Protein AF-A0A950VDK6-F1 (afdb_monomer_lite)

Radius of gyration: 16.92 Å; chains: 1; bounding box: 35×42×47 Å

Sequence (180 aa):
MLTSFASPDRQAPYRAAVVIPTVLRPSLLRAVRSVYRQRLDGRVQLLIGVDRPLGSRELLRAIAEERPDFVDVDVLDPGYSTARANGGLYSCAFGGSLRSALTLLANARHVAYLDDDNWIGPDHLAGCWRPSRAPRGRGAGAGWSIRAPSGRSVSTSGSRSAPTRACSTCASVASSTPTA

Foldseek 3Di:
DKDKLADPPPLPFFAEEEEEEDLPDPLLLVALVLVQLADDPAAYEYEYENQHNPDDPVVVVVSSVPHDHRYMYMYHYPVHFCDVVRVHDAPDPRRGCRRVVSVVVHSYQKYFYDYSNAHDHRHRSVVQPPPDPDPPDDDDDDWDWGQDPPRDTDTDDDDDDDDPDDRDDMDGHDDDDPDD

Secondary structure (DSSP, 8-state):
-EEEE--S--SSPBSEEEEEEE---TTHHHHHHHHHT---SS-EEEEEEESS--S-THHHHHHHHT--TTEEEEEE--SS--BGGGT-SB--TTTTTHHHHHHHH--BSEEEE--TT----TTHHHHHTS--SS---S--------B-TTS-B----S-----------EEE---PPPP-

pLDDT: mean 76.48, std 27.29, range [23.14, 98.38]

Structure (mmCIF, N/CA/C/O backbone):
data_AF-A0A950VDK6-F1
#
_entry.id   AF-A0A950VDK6-F1
#
loop_
_atom_site.group_PDB
_atom_site.id
_atom_site.type_symbol
_atom_site.label_atom_id
_atom_site.label_alt_id
_atom_site.label_comp_id
_atom_site.label_asym_id
_atom_site.label_entity_id
_atom_site.label_seq_id
_atom_site.pdbx_PDB_ins_code
_atom_site.Cartn_x
_atom_site.Cartn_y
_atom_site.Cartn_z
_atom_site.occupancy
_atom_site.B_iso_or_equiv
_atom_site.auth_seq_id
_atom_site.auth_comp_id
_atom_site.auth_asym_id
_atom_site.auth_atom_id
_atom_site.pdbx_PDB_model_num
ATOM 1 N N . MET A 1 1 ? 5.433 11.403 -4.078 1.00 84.69 1 MET A N 1
ATOM 2 C CA . MET A 1 1 ? 4.101 11.939 -3.747 1.00 84.69 1 MET A CA 1
ATOM 3 C C . MET A 1 1 ? 3.377 10.957 -2.836 1.00 84.69 1 MET A C 1
ATOM 5 O O . MET A 1 1 ? 3.386 9.766 -3.121 1.00 84.69 1 MET A O 1
ATOM 9 N N . LEU A 1 2 ? 2.801 11.446 -1.736 1.00 89.94 2 LEU A N 1
ATOM 10 C CA . LEU A 1 2 ? 1.924 10.672 -0.853 1.00 89.94 2 LEU A CA 1
ATOM 11 C C . LEU A 1 2 ? 0.476 11.077 -1.149 1.00 89.94 2 LEU A C 1
ATOM 13 O O . LEU A 1 2 ? 0.182 12.269 -1.188 1.00 89.94 2 LEU A O 1
ATOM 17 N N . THR A 1 3 ? -0.399 10.102 -1.376 1.00 93.12 3 THR A N 1
ATOM 18 C CA . THR A 1 3 ? -1.840 10.310 -1.585 1.00 93.12 3 THR A CA 1
ATOM 19 C C . THR A 1 3 ? -2.606 9.498 -0.552 1.00 93.12 3 THR A C 1
ATOM 21 O O . THR A 1 3 ? -2.323 8.315 -0.392 1.00 93.12 3 THR A O 1
ATOM 24 N N . SER A 1 4 ? -3.566 10.113 0.136 1.00 92.50 4 SER A N 1
ATOM 25 C CA . SER A 1 4 ? -4.324 9.467 1.211 1.00 92.50 4 SER A CA 1
ATOM 26 C C . SER A 1 4 ? -5.816 9.433 0.895 1.00 92.50 4 SER A C 1
ATOM 28 O O . SER A 1 4 ? -6.400 10.454 0.543 1.00 92.50 4 SER A O 1
ATOM 30 N N . PHE A 1 5 ? -6.432 8.274 1.103 1.00 90.94 5 PHE A N 1
ATOM 31 C CA . PHE A 1 5 ? -7.874 8.042 1.084 1.00 90.94 5 PHE A CA 1
ATOM 32 C C . PHE A 1 5 ? -8.266 7.560 2.477 1.00 90.94 5 PHE A C 1
ATOM 34 O O . PHE A 1 5 ? -8.164 6.372 2.788 1.00 90.94 5 PHE A O 1
ATOM 41 N N . ALA A 1 6 ? -8.603 8.504 3.350 1.00 86.31 6 ALA A N 1
ATOM 42 C CA . ALA A 1 6 ? -8.664 8.245 4.778 1.00 86.31 6 ALA A CA 1
ATOM 43 C C . ALA A 1 6 ? -9.825 8.967 5.460 1.00 86.31 6 ALA A C 1
ATOM 45 O O . ALA A 1 6 ? -10.346 9.968 4.965 1.00 86.31 6 ALA A O 1
ATOM 46 N N . SER A 1 7 ? -10.184 8.446 6.624 1.00 82.62 7 SER A N 1
ATOM 47 C CA . SER A 1 7 ? -11.165 9.016 7.538 1.00 82.62 7 SER A CA 1
ATOM 48 C C . SER A 1 7 ? -10.614 10.276 8.237 1.00 82.62 7 SER A C 1
ATOM 50 O O . SER A 1 7 ? -9.399 10.484 8.252 1.00 82.62 7 SER A O 1
ATOM 52 N N . PRO A 1 8 ? -11.464 11.133 8.842 1.00 82.06 8 PRO A N 1
ATOM 53 C CA . PRO A 1 8 ? -11.028 12.417 9.412 1.00 82.06 8 PRO A CA 1
ATOM 54 C C . PRO A 1 8 ? -10.034 12.296 10.578 1.00 82.06 8 PRO A C 1
ATOM 56 O O . PRO A 1 8 ? -9.113 13.101 10.698 1.00 82.06 8 PRO A O 1
ATOM 59 N N . ASP A 1 9 ? -10.196 11.287 11.436 1.00 84.81 9 ASP A N 1
ATOM 60 C CA . ASP A 1 9 ? -9.334 11.077 12.603 1.00 84.81 9 ASP A CA 1
ATOM 61 C C . ASP A 1 9 ? -8.207 10.081 12.304 1.00 84.81 9 ASP A C 1
ATOM 63 O O . ASP A 1 9 ? -8.316 8.883 12.573 1.00 84.81 9 ASP A O 1
ATOM 67 N N . ARG A 1 10 ? -7.105 10.596 11.754 1.00 85.12 10 ARG A N 1
ATOM 68 C CA . ARG A 1 10 ? -5.917 9.806 11.382 1.00 85.12 10 ARG A CA 1
ATOM 69 C C . ARG A 1 10 ? -4.855 9.715 12.479 1.00 85.12 10 ARG A C 1
ATOM 71 O O . ARG A 1 10 ? -3.919 8.925 12.347 1.00 85.12 10 ARG A O 1
ATOM 78 N N . GLN A 1 11 ? -4.979 10.533 13.526 1.00 89.56 11 GLN A N 1
ATOM 79 C CA . GLN A 1 11 ? -4.002 10.576 14.615 1.00 89.56 11 GLN A CA 1
ATOM 80 C C . GLN A 1 11 ? -4.206 9.429 15.599 1.00 89.56 11 GLN A C 1
ATOM 82 O O . GLN A 1 11 ? -3.228 8.905 16.136 1.00 89.56 11 GLN A O 1
ATOM 87 N N . ALA A 1 12 ? -5.452 8.986 15.792 1.00 90.19 12 ALA A N 1
ATOM 88 C CA . ALA A 1 12 ? -5.718 7.798 16.585 1.00 90.19 12 ALA A CA 1
ATOM 89 C C . ALA A 1 12 ? -5.062 6.547 15.950 1.00 90.19 12 ALA A C 1
ATOM 91 O O . ALA A 1 12 ? -5.294 6.267 14.766 1.00 90.19 12 ALA A O 1
ATOM 92 N N . PRO A 1 13 ? -4.268 5.774 16.722 1.00 92.75 13 PRO A N 1
ATOM 93 C CA . PRO A 1 13 ? -3.576 4.594 16.216 1.00 92.75 13 PRO A CA 1
ATOM 94 C C . PRO A 1 13 ? -4.517 3.552 15.607 1.00 92.75 13 PRO A C 1
ATOM 96 O O . PRO A 1 13 ? -5.605 3.284 16.123 1.00 92.75 13 PRO A O 1
ATOM 99 N N . TYR A 1 14 ? -4.063 2.902 14.540 1.00 94.94 14 TYR A N 1
ATOM 100 C CA . TYR A 1 14 ? -4.777 1.792 13.917 1.00 94.94 14 TYR A CA 1
ATOM 101 C C . TYR A 1 14 ? -4.547 0.495 14.691 1.00 94.94 14 TYR A C 1
ATOM 103 O O . TYR A 1 14 ? -3.522 0.293 15.352 1.00 94.94 14 TYR A O 1
ATOM 111 N N . ARG A 1 15 ? -5.495 -0.438 14.563 1.00 93.19 15 ARG A N 1
ATOM 112 C CA . ARG A 1 15 ? -5.370 -1.772 15.156 1.00 93.19 15 ARG A CA 1
ATOM 113 C C . ARG A 1 15 ? -4.244 -2.566 14.496 1.00 93.19 15 ARG A C 1
ATOM 115 O O . ARG A 1 15 ? -3.528 -3.296 15.179 1.00 93.19 15 ARG A O 1
ATOM 122 N N . ALA A 1 16 ? -4.103 -2.423 13.182 1.00 95.06 16 ALA A N 1
ATOM 123 C CA . ALA A 1 16 ? -3.043 -3.024 12.388 1.00 95.06 16 ALA A CA 1
ATOM 124 C C . ALA A 1 16 ? -2.741 -2.160 11.159 1.00 95.06 16 ALA A C 1
ATOM 126 O O . ALA A 1 16 ? -3.610 -1.435 10.673 1.00 95.06 16 ALA A O 1
ATOM 127 N N . ALA A 1 17 ? -1.528 -2.290 10.634 1.00 97.06 17 ALA A N 1
ATOM 128 C CA . ALA A 1 17 ? -1.150 -1.773 9.331 1.00 97.06 17 ALA A CA 1
ATOM 129 C C . ALA A 1 17 ? -0.787 -2.921 8.383 1.00 97.06 17 ALA A C 1
ATOM 131 O O . ALA A 1 17 ? -0.233 -3.941 8.801 1.00 97.06 17 ALA A O 1
ATOM 132 N N . VAL A 1 18 ? -1.084 -2.750 7.099 1.00 97.94 18 VAL A N 1
ATOM 133 C CA . VAL A 1 18 ? -0.704 -3.669 6.025 1.00 97.94 18 VAL A CA 1
ATOM 134 C C . VAL A 1 18 ? 0.128 -2.904 5.010 1.00 97.94 18 VAL A C 1
ATOM 136 O O . VAL A 1 18 ? -0.311 -1.878 4.505 1.00 97.94 18 VAL A O 1
ATOM 139 N N . VAL A 1 19 ? 1.317 -3.409 4.701 1.00 98.00 19 VAL A N 1
ATOM 140 C CA . VAL A 1 19 ? 2.257 -2.799 3.758 1.00 98.00 19 VAL A CA 1
ATOM 141 C C . VAL A 1 19 ? 2.315 -3.635 2.481 1.00 98.00 19 VAL A C 1
ATOM 143 O O . VAL A 1 19 ? 2.661 -4.817 2.542 1.00 98.00 19 VAL A O 1
ATOM 146 N N . ILE A 1 20 ? 2.021 -3.007 1.338 1.00 97.56 20 ILE A N 1
ATOM 147 C CA . ILE A 1 20 ? 2.038 -3.616 0.001 1.00 97.56 20 ILE A CA 1
ATOM 148 C C . ILE A 1 20 ? 2.952 -2.820 -0.939 1.00 97.56 20 ILE A C 1
ATOM 150 O O . ILE A 1 20 ? 2.521 -1.839 -1.550 1.00 97.56 20 ILE A O 1
ATOM 154 N N . PRO A 1 21 ? 4.222 -3.224 -1.106 1.00 95.81 21 PRO A N 1
ATOM 155 C CA . PRO A 1 21 ? 5.027 -2.786 -2.237 1.00 95.81 21 PRO A CA 1
ATOM 156 C C . PRO A 1 21 ? 4.451 -3.383 -3.526 1.00 95.81 21 PRO A C 1
ATOM 158 O O . PRO A 1 21 ? 4.116 -4.567 -3.573 1.00 95.81 21 PRO A O 1
ATOM 161 N N . THR A 1 22 ? 4.337 -2.582 -4.578 1.00 95.81 22 THR A N 1
ATOM 162 C CA . THR A 1 22 ? 3.712 -3.003 -5.831 1.00 95.81 22 THR A CA 1
ATOM 163 C C . THR A 1 22 ? 4.418 -2.419 -7.044 1.00 95.81 22 THR A C 1
ATOM 165 O O . THR A 1 22 ? 5.003 -1.333 -7.007 1.00 95.81 22 THR A O 1
ATOM 168 N N . VAL A 1 23 ? 4.304 -3.150 -8.151 1.00 94.81 23 VAL A N 1
ATOM 169 C CA . VAL A 1 23 ? 4.608 -2.651 -9.498 1.00 94.81 23 VAL A CA 1
ATOM 170 C C . VAL A 1 23 ? 3.333 -2.358 -10.304 1.00 94.81 23 VAL A C 1
ATOM 172 O O . VAL A 1 23 ? 3.365 -2.256 -11.528 1.00 94.81 23 VAL A O 1
ATOM 175 N N . LEU A 1 24 ? 2.198 -2.219 -9.608 1.00 96.00 24 LEU A N 1
ATOM 176 C CA . LEU A 1 24 ? 0.843 -2.026 -10.134 1.00 96.00 24 LEU A CA 1
ATOM 177 C C . LEU A 1 24 ? 0.337 -3.199 -10.984 1.00 96.00 24 LEU A C 1
ATOM 179 O O . LEU A 1 24 ? -0.341 -3.005 -11.992 1.00 96.00 24 LEU A O 1
ATOM 183 N N . ARG A 1 25 ? 0.646 -4.439 -10.587 1.00 94.88 25 ARG A N 1
ATOM 184 C CA . ARG A 1 25 ? 0.072 -5.623 -11.247 1.00 94.88 25 ARG A CA 1
ATOM 185 C C . ARG A 1 25 ? -1.444 -5.675 -11.022 1.00 94.88 25 ARG A C 1
ATOM 187 O O . ARG A 1 25 ? -1.890 -5.353 -9.924 1.00 94.88 25 ARG A O 1
ATOM 194 N N . PRO A 1 26 ? -2.248 -6.176 -11.981 1.00 96.12 26 PRO A N 1
ATOM 195 C CA . PRO A 1 26 ? -3.696 -6.332 -11.787 1.00 96.12 26 PRO A CA 1
ATOM 196 C C . PRO A 1 26 ? -4.081 -7.174 -10.559 1.00 96.12 26 PRO A C 1
ATOM 198 O O . PRO A 1 26 ? -5.141 -6.973 -9.967 1.00 96.12 26 PRO A O 1
ATOM 201 N N . SER A 1 27 ? -3.205 -8.093 -10.135 1.00 95.88 27 SER A N 1
ATOM 202 C CA . SER A 1 27 ? -3.375 -8.885 -8.913 1.00 95.88 27 SER A CA 1
ATOM 203 C C . SER A 1 27 ? -3.477 -8.040 -7.637 1.00 95.88 27 SER A C 1
ATOM 205 O O . SER A 1 27 ? -4.075 -8.508 -6.665 1.00 95.88 27 SER A O 1
ATOM 207 N N . LEU A 1 28 ? -2.994 -6.789 -7.659 1.00 97.38 28 LEU A N 1
ATOM 208 C CA . LEU A 1 28 ? -3.061 -5.849 -6.541 1.00 97.38 28 LEU A CA 1
ATOM 209 C C . LEU A 1 28 ? -4.496 -5.685 -6.033 1.00 97.38 28 LEU A C 1
ATOM 211 O O . LEU A 1 28 ? -4.718 -5.704 -4.826 1.00 97.38 28 LEU A O 1
ATOM 215 N N . LEU A 1 29 ? -5.487 -5.612 -6.930 1.00 97.69 29 LEU A N 1
ATOM 216 C CA . LEU A 1 29 ? -6.894 -5.491 -6.529 1.00 97.69 29 LEU A CA 1
ATOM 217 C C . LEU A 1 29 ? -7.339 -6.673 -5.666 1.00 97.69 29 LEU A C 1
ATOM 219 O O . LEU A 1 29 ? -8.040 -6.502 -4.673 1.00 97.69 29 LEU A O 1
ATOM 223 N N . ARG A 1 30 ? -6.906 -7.893 -6.002 1.00 97.44 30 ARG A N 1
ATOM 224 C CA . ARG A 1 30 ? -7.231 -9.085 -5.210 1.00 97.44 30 ARG A CA 1
ATOM 225 C C . ARG A 1 30 ? -6.543 -9.056 -3.845 1.00 97.44 30 ARG A C 1
ATOM 227 O O . ARG A 1 30 ? -7.181 -9.435 -2.859 1.00 97.44 30 ARG A O 1
ATOM 234 N N . ALA A 1 31 ? -5.287 -8.614 -3.789 1.00 97.88 31 ALA A N 1
ATOM 235 C CA . ALA A 1 31 ? -4.542 -8.453 -2.544 1.00 97.88 31 ALA A CA 1
ATOM 236 C C . ALA A 1 31 ? -5.243 -7.447 -1.619 1.00 97.88 31 ALA A C 1
ATOM 238 O O . ALA A 1 31 ? -5.596 -7.781 -0.486 1.00 97.88 31 ALA A O 1
ATOM 239 N N . VAL A 1 32 ? -5.570 -6.264 -2.138 1.00 98.25 32 VAL A N 1
ATOM 240 C CA . VAL A 1 32 ? -6.264 -5.194 -1.410 1.00 98.25 32 VAL A CA 1
ATOM 241 C C . VAL A 1 32 ? -7.654 -5.627 -0.944 1.00 98.25 32 VAL A C 1
ATOM 243 O O . VAL A 1 32 ? -7.963 -5.530 0.241 1.00 98.25 32 VAL A O 1
ATOM 246 N N . ARG A 1 33 ? -8.467 -6.229 -1.819 1.00 98.19 33 ARG A N 1
ATOM 247 C CA . ARG A 1 33 ? -9.786 -6.768 -1.439 1.00 98.19 33 ARG A CA 1
ATOM 248 C C . ARG A 1 33 ? -9.695 -7.845 -0.355 1.00 98.19 33 ARG A C 1
ATOM 250 O O . ARG A 1 33 ? -10.655 -8.079 0.373 1.00 98.19 33 ARG A O 1
ATOM 257 N N . SER A 1 34 ? -8.565 -8.543 -0.227 1.00 97.62 34 SER A N 1
ATOM 258 C CA . SER A 1 34 ? -8.352 -9.477 0.886 1.00 97.62 34 SER A CA 1
ATOM 259 C C . SER A 1 34 ? -8.145 -8.767 2.231 1.00 97.62 34 SER A C 1
ATOM 261 O O . SER A 1 34 ? -8.587 -9.287 3.255 1.00 97.62 34 SER A O 1
ATOM 263 N N . VAL A 1 35 ? -7.581 -7.553 2.219 1.00 97.69 35 VAL A N 1
ATOM 264 C CA . VAL A 1 35 ? -7.487 -6.657 3.384 1.00 97.69 35 VAL A CA 1
ATOM 265 C C . VAL A 1 35 ? -8.856 -6.059 3.723 1.00 97.69 35 VAL A C 1
ATOM 267 O O . VAL A 1 35 ? -9.251 -6.053 4.883 1.00 97.69 35 VAL A O 1
ATOM 270 N N . TYR A 1 36 ? -9.640 -5.656 2.721 1.00 97.81 36 TYR A N 1
ATOM 271 C CA . TYR A 1 36 ? -10.994 -5.106 2.924 1.00 97.81 36 TYR A CA 1
ATOM 272 C C . TYR A 1 36 ? -11.992 -6.103 3.518 1.00 97.81 36 TYR A C 1
ATOM 274 O O . TYR A 1 36 ? -13.039 -5.712 4.017 1.00 97.81 36 TYR A O 1
ATOM 282 N N . ARG A 1 37 ? -11.676 -7.400 3.485 1.00 97.12 37 ARG A N 1
ATOM 283 C CA . ARG A 1 37 ? -12.499 -8.466 4.077 1.00 97.12 37 ARG A CA 1
ATOM 284 C C . ARG A 1 37 ? -12.013 -8.914 5.455 1.00 97.12 37 ARG A C 1
ATOM 286 O O . ARG A 1 37 ? -12.497 -9.930 5.954 1.00 97.12 37 ARG A O 1
ATOM 293 N N . GLN A 1 38 ? -11.034 -8.224 6.045 1.00 95.25 38 GLN A N 1
ATOM 294 C CA . GLN A 1 38 ? -10.539 -8.580 7.371 1.00 95.25 38 GLN A CA 1
ATOM 295 C C . GLN A 1 38 ? -11.608 -8.314 8.429 1.00 95.25 38 GLN A C 1
ATOM 297 O O . GLN A 1 38 ? -12.160 -7.222 8.516 1.00 95.25 38 GLN A O 1
ATOM 302 N N . ARG A 1 39 ? -11.875 -9.327 9.247 1.00 93.62 39 ARG A N 1
ATOM 303 C CA . ARG A 1 39 ? -12.734 -9.255 10.424 1.00 93.62 39 ARG A CA 1
ATOM 304 C C . ARG A 1 39 ? -11.841 -8.960 11.622 1.00 93.62 39 ARG A C 1
ATOM 306 O O . ARG A 1 39 ? -11.153 -9.842 12.133 1.00 93.62 39 ARG A O 1
ATOM 313 N N . LEU A 1 40 ? -11.788 -7.690 12.004 1.00 88.62 40 LEU A N 1
ATOM 314 C CA . LEU A 1 40 ? -10.923 -7.172 13.056 1.00 88.62 40 LEU A CA 1
ATOM 315 C C . LEU A 1 40 ? -11.650 -6.052 13.800 1.00 88.62 40 LEU A C 1
ATOM 317 O O . LEU A 1 40 ? -12.227 -5.174 13.168 1.00 88.62 40 LEU A O 1
ATOM 321 N N . ASP A 1 41 ? -11.566 -6.054 15.128 1.00 90.12 41 ASP A N 1
ATOM 322 C CA . ASP A 1 41 ? -12.081 -4.947 15.930 1.00 90.12 41 ASP A CA 1
ATOM 323 C C . ASP A 1 41 ? -11.135 -3.743 15.820 1.00 90.12 41 ASP A C 1
ATOM 325 O O . ASP A 1 41 ? -10.010 -3.762 16.336 1.00 90.12 41 ASP A O 1
ATOM 329 N N . GLY A 1 42 ? -11.588 -2.699 15.127 1.00 91.44 42 GLY A N 1
ATOM 330 C CA . GLY A 1 42 ? -10.861 -1.447 14.923 1.00 91.44 42 GLY A CA 1
ATOM 331 C C . GLY A 1 42 ? -10.492 -1.183 13.463 1.00 91.44 42 GLY A C 1
ATOM 332 O O . GLY A 1 42 ? -10.928 -1.877 12.549 1.00 91.44 42 GLY A O 1
ATOM 333 N N . ARG A 1 43 ? -9.685 -0.139 13.247 1.00 94.50 43 ARG A N 1
ATOM 334 C CA . ARG A 1 43 ? -9.311 0.326 11.905 1.00 94.50 43 ARG A CA 1
ATOM 335 C C . ARG A 1 43 ? -8.015 -0.307 11.411 1.00 94.50 43 ARG A C 1
ATOM 337 O O . ARG A 1 43 ? -7.127 -0.617 12.210 1.00 94.50 43 ARG A O 1
ATOM 344 N N . VAL A 1 44 ? -7.882 -0.426 10.095 1.00 95.81 44 VAL A N 1
ATOM 345 C CA . VAL A 1 44 ? -6.668 -0.885 9.413 1.00 95.81 44 VAL A CA 1
ATOM 346 C C . VAL A 1 44 ? -6.084 0.250 8.583 1.00 95.81 44 VAL A C 1
ATOM 348 O O . VAL A 1 44 ? -6.804 0.911 7.841 1.00 95.81 44 VAL A O 1
ATOM 351 N N . GLN A 1 45 ? -4.771 0.440 8.670 1.00 97.12 45 GLN A N 1
ATOM 352 C CA . GLN A 1 45 ? -4.044 1.297 7.738 1.00 97.12 45 GLN A CA 1
ATOM 353 C C . GLN A 1 45 ? -3.465 0.445 6.610 1.00 97.12 45 GLN A C 1
ATOM 355 O O . GLN A 1 45 ? -2.669 -0.460 6.856 1.00 97.12 45 GLN A O 1
ATOM 360 N N . LEU A 1 46 ? -3.836 0.721 5.368 1.00 98.25 46 LEU A N 1
ATOM 361 C CA . LEU A 1 46 ? -3.279 0.075 4.188 1.00 98.25 46 LEU A CA 1
ATOM 362 C C . LEU A 1 46 ? -2.280 1.014 3.508 1.00 98.25 46 LEU A C 1
ATOM 364 O O . LEU A 1 46 ? -2.650 2.052 2.978 1.00 98.25 46 LEU A O 1
ATOM 368 N N . LEU A 1 47 ? -1.013 0.623 3.496 1.00 98.38 47 LEU A N 1
ATOM 369 C CA . LEU A 1 47 ? 0.112 1.387 2.968 1.00 98.38 47 LEU A CA 1
ATOM 370 C C . LEU A 1 47 ? 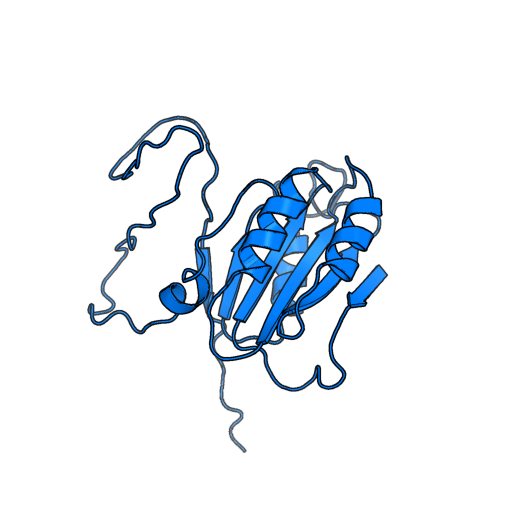0.609 0.740 1.674 1.00 98.38 47 LEU A C 1
ATOM 372 O O . LEU A 1 47 ? 1.207 -0.336 1.699 1.00 98.38 47 LEU A O 1
ATOM 376 N N . ILE A 1 48 ? 0.374 1.391 0.539 1.00 98.19 48 ILE A N 1
ATOM 377 C CA . ILE A 1 48 ? 0.766 0.912 -0.789 1.00 98.19 48 ILE A CA 1
ATOM 378 C C . ILE A 1 48 ? 1.974 1.713 -1.266 1.00 98.19 48 ILE A C 1
ATOM 380 O O . ILE A 1 48 ? 1.922 2.936 -1.352 1.00 98.19 48 ILE A O 1
ATOM 384 N N . GLY A 1 49 ? 3.062 1.029 -1.607 1.00 97.44 49 GLY A N 1
ATOM 385 C CA . GLY A 1 49 ? 4.241 1.658 -2.197 1.00 97.44 49 GLY A CA 1
ATOM 386 C C . GLY A 1 49 ? 4.370 1.326 -3.668 1.00 97.44 49 GLY A C 1
ATOM 387 O O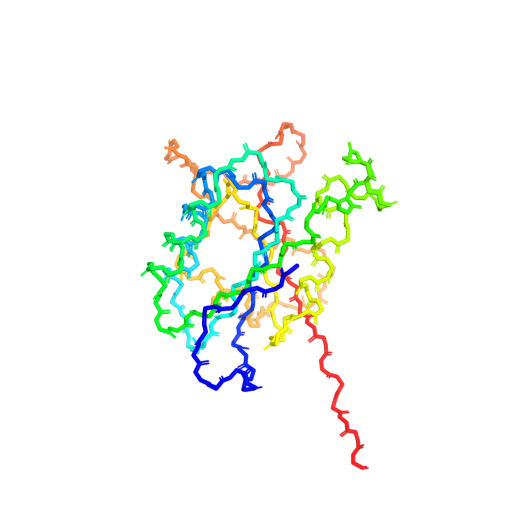 . GLY A 1 49 ? 4.504 0.152 -4.005 1.00 97.44 49 GLY A O 1
ATOM 388 N N . VAL A 1 50 ? 4.408 2.332 -4.533 1.00 96.81 50 VAL A N 1
ATOM 389 C CA . VAL A 1 50 ? 4.693 2.137 -5.958 1.00 96.81 50 VAL A CA 1
ATOM 390 C C . VAL A 1 50 ? 6.208 2.132 -6.150 1.00 96.81 50 VAL A C 1
ATOM 392 O O . VAL A 1 50 ? 6.843 3.176 -6.062 1.00 96.81 50 VAL A O 1
ATOM 395 N N . ASP A 1 51 ? 6.798 0.956 -6.380 1.00 94.38 51 ASP A N 1
ATOM 396 C CA . ASP A 1 51 ? 8.243 0.837 -6.629 1.00 94.38 51 ASP A CA 1
ATOM 397 C C . ASP A 1 51 ? 8.573 1.206 -8.078 1.00 94.38 51 ASP A C 1
ATOM 399 O O . ASP A 1 51 ? 9.320 2.137 -8.366 1.00 94.38 51 ASP A O 1
ATOM 403 N N . ARG A 1 52 ? 7.955 0.489 -9.018 1.00 91.44 52 ARG A N 1
ATOM 404 C CA . ARG A 1 52 ? 8.061 0.747 -10.453 1.00 91.44 52 ARG A CA 1
ATOM 405 C C . ARG A 1 52 ? 6.703 0.492 -11.095 1.00 91.44 52 ARG A C 1
ATOM 407 O O . ARG A 1 52 ? 6.266 -0.652 -11.085 1.00 91.44 52 ARG A O 1
ATOM 414 N N . PRO A 1 53 ? 6.032 1.493 -11.676 1.00 90.19 53 PRO A N 1
ATOM 415 C CA . PRO A 1 53 ? 4.717 1.289 -12.273 1.00 90.19 53 PRO A CA 1
ATOM 416 C C . PRO A 1 53 ? 4.852 0.528 -13.602 1.00 90.19 53 PRO A C 1
ATOM 418 O O . PRO A 1 53 ? 5.099 1.128 -14.643 1.00 90.19 53 PRO A O 1
ATOM 421 N N . LEU A 1 54 ? 4.741 -0.802 -13.565 1.00 91.69 54 LEU A N 1
ATOM 422 C CA . LEU A 1 54 ? 4.680 -1.653 -14.761 1.00 91.69 54 LEU A CA 1
ATOM 423 C C . LEU A 1 54 ? 3.246 -1.815 -15.273 1.00 91.69 54 LEU A C 1
ATOM 425 O O . LEU A 1 54 ? 3.047 -2.067 -16.458 1.00 91.69 54 LEU A O 1
ATOM 429 N N . GLY A 1 55 ? 2.260 -1.694 -14.384 1.00 91.81 55 GLY A N 1
ATOM 430 C CA . GLY A 1 55 ? 0.849 -1.653 -14.746 1.00 91.81 55 GLY A CA 1
ATOM 431 C C . GLY A 1 55 ? 0.226 -0.263 -14.627 1.00 91.81 55 GLY A C 1
ATOM 432 O O . GLY A 1 55 ? 0.904 0.760 -14.538 1.00 91.81 55 GLY A O 1
ATOM 433 N N . SER A 1 56 ? -1.103 -0.248 -14.645 1.00 91.81 56 SER A N 1
ATOM 434 C CA . SER A 1 56 ? -1.923 0.956 -14.760 1.00 91.81 56 SER A CA 1
ATOM 435 C C . SER A 1 56 ? -2.172 1.624 -13.398 1.00 91.81 56 SER A C 1
ATOM 437 O O . SER A 1 56 ? -2.468 0.964 -12.399 1.00 91.81 56 SER A O 1
ATOM 439 N N . ARG A 1 57 ? -2.067 2.959 -13.354 1.00 90.88 57 ARG A N 1
ATOM 440 C CA . ARG A 1 57 ? -2.325 3.774 -12.148 1.00 90.88 57 ARG A CA 1
ATOM 441 C C . ARG A 1 57 ? -3.814 3.897 -11.837 1.00 90.88 57 ARG A C 1
ATOM 443 O O . ARG A 1 57 ? -4.176 4.199 -10.705 1.00 90.88 57 ARG A O 1
ATOM 450 N N . GLU A 1 58 ? -4.670 3.611 -12.811 1.00 92.50 58 GLU A N 1
ATOM 451 C CA . GLU A 1 58 ? -6.127 3.542 -12.680 1.00 92.50 58 GLU A CA 1
ATOM 452 C C . GLU A 1 58 ? -6.534 2.550 -11.579 1.00 92.50 58 GLU A C 1
ATOM 454 O O . GLU A 1 58 ? -7.534 2.771 -10.900 1.00 92.50 58 GLU A O 1
ATOM 459 N N . LEU A 1 59 ? -5.723 1.510 -11.331 1.00 94.19 59 LEU A N 1
ATOM 460 C CA . LEU A 1 59 ? -5.931 0.565 -10.231 1.00 94.19 59 LEU A CA 1
ATOM 461 C C . LEU A 1 59 ? -5.998 1.261 -8.864 1.00 94.19 59 LEU A C 1
ATOM 463 O O . LEU A 1 59 ? -6.756 0.831 -8.001 1.00 94.19 59 LEU A O 1
ATOM 467 N N . LEU A 1 60 ? -5.246 2.349 -8.665 1.00 94.88 60 LEU A N 1
ATOM 468 C CA . LEU A 1 60 ? -5.251 3.107 -7.411 1.00 94.88 60 LEU A CA 1
ATOM 469 C C . LEU A 1 60 ? -6.572 3.856 -7.196 1.00 94.88 60 LEU A C 1
ATOM 471 O O . LEU A 1 60 ? -6.999 4.003 -6.054 1.00 94.88 60 LEU A O 1
ATOM 475 N N . ARG A 1 61 ? -7.238 4.287 -8.278 1.00 93.50 61 ARG A N 1
ATOM 476 C CA . ARG A 1 61 ? -8.579 4.888 -8.200 1.00 93.50 61 ARG A CA 1
ATOM 477 C C . ARG A 1 61 ? -9.618 3.848 -7.792 1.00 93.50 61 ARG A C 1
ATOM 479 O O . ARG A 1 61 ? -10.340 4.079 -6.833 1.00 93.50 61 ARG A O 1
ATOM 486 N N . ALA A 1 62 ? -9.600 2.670 -8.418 1.00 95.06 62 ALA A N 1
ATOM 487 C CA . ALA A 1 62 ? -10.499 1.572 -8.049 1.00 95.06 62 ALA A CA 1
ATOM 488 C C . ALA A 1 62 ? -10.320 1.137 -6.580 1.00 95.06 62 ALA A C 1
ATOM 490 O O . ALA A 1 62 ? -11.290 0.880 -5.876 1.00 95.06 62 ALA A O 1
ATOM 491 N N . ILE A 1 63 ? -9.075 1.107 -6.092 1.00 96.81 63 ILE A N 1
ATOM 492 C CA . ILE A 1 63 ? -8.765 0.848 -4.678 1.00 96.81 63 ILE A CA 1
ATOM 493 C C . ILE A 1 63 ? -9.416 1.897 -3.770 1.00 96.81 63 ILE A C 1
ATOM 495 O O . ILE A 1 63 ? -10.032 1.542 -2.772 1.00 96.81 63 ILE A O 1
ATOM 499 N N . ALA A 1 64 ? -9.299 3.180 -4.111 1.00 94.88 64 ALA A N 1
ATOM 500 C CA . ALA A 1 64 ? -9.904 4.253 -3.328 1.00 94.88 64 ALA A CA 1
ATOM 501 C C . ALA A 1 64 ? -11.441 4.181 -3.311 1.00 94.88 64 ALA A C 1
ATOM 503 O O . ALA A 1 64 ? -12.045 4.417 -2.268 1.00 94.88 64 ALA A O 1
ATOM 504 N N . GLU A 1 65 ? -12.057 3.842 -4.445 1.00 95.00 65 GLU A N 1
ATOM 505 C CA . GLU A 1 65 ? -13.514 3.747 -4.614 1.00 95.00 65 GLU A CA 1
ATOM 506 C C . GLU A 1 65 ? -14.128 2.551 -3.869 1.00 95.00 65 GLU A C 1
ATOM 508 O O . GLU A 1 65 ? -15.209 2.668 -3.301 1.00 95.00 65 GLU A O 1
ATOM 513 N N . GLU A 1 66 ? -13.439 1.408 -3.825 1.00 96.25 66 GLU A N 1
ATOM 514 C CA . GLU A 1 66 ? -13.912 0.186 -3.149 1.00 96.25 66 GLU A CA 1
ATOM 515 C C . GLU A 1 66 ? -13.631 0.163 -1.637 1.00 96.25 66 GLU A C 1
ATOM 517 O O . GLU A 1 66 ? -13.920 -0.828 -0.956 1.00 96.25 66 GLU A O 1
ATOM 522 N N . ARG A 1 67 ? -13.012 1.221 -1.109 1.00 95.69 67 ARG A N 1
ATOM 523 C CA . ARG A 1 67 ? -12.509 1.282 0.261 1.00 95.69 67 ARG A CA 1
ATOM 524 C C . ARG A 1 67 ? -13.656 1.222 1.285 1.00 95.69 67 ARG A C 1
ATOM 526 O O . ARG A 1 67 ? -14.506 2.110 1.288 1.00 95.69 67 ARG A O 1
ATOM 533 N N . PRO A 1 68 ? -13.651 0.252 2.218 1.00 95.12 68 PRO A N 1
ATOM 534 C CA . PRO A 1 68 ? -14.581 0.254 3.342 1.00 95.12 68 PRO A CA 1
ATOM 535 C C . PRO A 1 68 ? -14.157 1.264 4.421 1.00 95.12 68 PRO A C 1
ATOM 537 O O . PRO A 1 68 ? -12.969 1.527 4.600 1.00 95.12 68 PRO A O 1
ATOM 540 N N . ASP A 1 69 ? -15.112 1.750 5.214 1.00 93.00 69 ASP A N 1
ATOM 541 C CA . ASP A 1 69 ? -14.890 2.824 6.202 1.00 93.00 69 ASP A CA 1
ATOM 542 C C . ASP A 1 69 ? -13.832 2.511 7.270 1.00 93.00 69 ASP A C 1
ATOM 544 O O . ASP A 1 69 ? -13.172 3.411 7.785 1.00 93.00 69 ASP A O 1
ATOM 548 N N . PHE A 1 70 ? -13.641 1.235 7.611 1.00 94.25 70 PHE A N 1
ATOM 549 C CA . PHE A 1 70 ? -12.668 0.819 8.625 1.00 94.25 70 PHE A CA 1
ATOM 550 C C . PHE A 1 70 ? -11.234 0.692 8.087 1.00 94.25 70 PHE A C 1
ATOM 552 O O . PHE A 1 70 ? -10.326 0.366 8.856 1.00 94.25 70 PHE A O 1
ATOM 559 N N . VAL A 1 71 ? -11.010 0.918 6.788 1.00 97.06 71 VAL A N 1
ATOM 560 C CA . VAL A 1 71 ? -9.686 0.854 6.163 1.00 97.06 71 VAL A CA 1
ATOM 561 C C . VAL A 1 71 ? -9.333 2.213 5.584 1.00 97.06 71 VAL A C 1
ATOM 563 O O . VAL A 1 71 ? -10.004 2.695 4.680 1.00 97.06 71 VAL A O 1
ATOM 566 N N . ASP A 1 72 ? -8.235 2.798 6.040 1.00 97.25 72 ASP A N 1
ATOM 567 C CA . ASP A 1 72 ? -7.657 3.985 5.410 1.00 97.25 72 ASP A CA 1
ATOM 568 C C . ASP A 1 72 ? -6.511 3.557 4.490 1.00 97.25 72 ASP A C 1
ATOM 570 O O . ASP A 1 72 ? -5.755 2.642 4.818 1.00 97.25 72 ASP A O 1
ATOM 574 N N . VAL A 1 73 ? -6.395 4.185 3.319 1.00 97.75 73 VAL A N 1
ATOM 575 C CA . VAL A 1 73 ? -5.407 3.822 2.294 1.00 97.75 73 VAL A CA 1
ATOM 576 C C . VAL A 1 73 ? -4.443 4.974 2.063 1.00 97.75 73 VAL A C 1
ATOM 578 O O . VAL A 1 73 ? -4.850 6.079 1.720 1.00 97.75 73 VAL A O 1
ATOM 581 N N . ASP A 1 74 ? -3.154 4.696 2.183 1.00 97.12 74 ASP A N 1
ATOM 582 C CA . ASP A 1 74 ? -2.059 5.618 1.919 1.00 97.12 74 ASP A CA 1
ATOM 583 C C . ASP A 1 74 ? -1.198 5.067 0.782 1.00 97.12 74 ASP A C 1
ATOM 585 O O . ASP A 1 74 ? -0.653 3.968 0.875 1.00 97.12 74 ASP A O 1
ATOM 589 N N . VAL A 1 75 ? -1.060 5.831 -0.299 1.00 97.62 75 VAL A N 1
ATOM 590 C CA . VAL A 1 75 ? -0.238 5.475 -1.457 1.00 97.62 75 VAL A CA 1
ATOM 591 C C . VAL A 1 75 ? 1.004 6.353 -1.488 1.00 97.62 75 VAL A C 1
ATOM 593 O O . VAL A 1 75 ? 0.916 7.560 -1.723 1.00 97.62 75 VAL A O 1
ATOM 596 N N . LEU A 1 76 ? 2.168 5.741 -1.295 1.00 97.12 76 LEU A N 1
ATOM 597 C CA . LEU A 1 76 ? 3.466 6.373 -1.483 1.00 97.12 76 LEU A CA 1
ATOM 598 C C . LEU A 1 76 ? 4.020 6.009 -2.859 1.00 97.12 76 LEU A C 1
ATOM 600 O O . LEU A 1 76 ? 4.350 4.857 -3.131 1.00 97.12 76 LEU A O 1
ATOM 604 N N . ASP A 1 77 ? 4.189 7.015 -3.702 1.00 95.38 77 ASP A N 1
ATOM 605 C CA . ASP A 1 77 ? 4.846 6.880 -4.994 1.00 95.38 77 ASP A CA 1
ATOM 606 C C . ASP A 1 77 ? 6.019 7.860 -5.077 1.00 95.38 77 ASP A C 1
ATOM 608 O O . ASP A 1 77 ? 5.805 9.057 -5.293 1.00 95.38 77 ASP A O 1
ATOM 612 N N . PRO A 1 78 ? 7.266 7.406 -4.878 1.00 93.62 78 PRO A N 1
ATOM 613 C CA . PRO A 1 78 ? 8.440 8.266 -4.996 1.00 93.62 78 PRO A CA 1
ATOM 614 C C . PRO A 1 78 ? 8.656 8.818 -6.415 1.00 93.62 78 PRO A C 1
ATOM 616 O O . PRO A 1 78 ? 9.413 9.772 -6.573 1.00 93.62 78 PRO A O 1
ATOM 619 N N . GLY A 1 79 ? 8.010 8.244 -7.438 1.00 93.81 79 GLY A N 1
ATOM 620 C CA . GLY A 1 79 ? 8.266 8.515 -8.855 1.00 93.81 79 GLY A CA 1
ATOM 621 C C . GLY A 1 79 ? 9.432 7.705 -9.433 1.00 93.81 79 GLY A C 1
ATOM 622 O O . GLY A 1 79 ? 9.709 7.796 -10.626 1.00 93.81 79 GLY A O 1
ATOM 623 N N . TYR A 1 80 ? 10.107 6.906 -8.605 1.00 93.81 80 TYR A N 1
ATOM 624 C CA . TYR A 1 80 ? 11.233 6.054 -8.973 1.00 93.81 80 TYR A CA 1
ATOM 625 C C . TYR A 1 80 ? 11.341 4.861 -8.014 1.00 93.81 80 TYR A C 1
ATOM 627 O O . TYR A 1 80 ? 10.881 4.919 -6.872 1.00 93.81 80 TYR A O 1
ATOM 635 N N . SER A 1 81 ? 12.013 3.800 -8.462 1.00 95.19 81 SER A N 1
ATOM 636 C CA . SER A 1 81 ? 12.300 2.640 -7.619 1.00 95.19 81 SER A CA 1
ATOM 637 C C . SER A 1 81 ? 13.511 2.901 -6.736 1.00 95.19 81 SER A C 1
ATOM 639 O O . SER A 1 81 ? 14.568 3.323 -7.205 1.00 95.19 81 SER A O 1
ATOM 641 N N . THR A 1 82 ? 13.411 2.527 -5.464 1.00 95.62 82 THR A N 1
ATOM 642 C CA . THR A 1 82 ? 14.549 2.614 -4.534 1.00 95.62 82 THR A CA 1
ATOM 643 C C . THR A 1 82 ? 15.470 1.388 -4.612 1.00 95.62 82 THR A C 1
ATOM 645 O O . THR A 1 82 ? 16.585 1.417 -4.084 1.00 95.62 82 THR A O 1
ATOM 648 N N . ALA A 1 83 ? 15.044 0.320 -5.296 1.00 95.00 83 ALA A N 1
ATOM 649 C CA . ALA A 1 83 ? 15.830 -0.891 -5.516 1.00 95.00 83 ALA A CA 1
ATOM 650 C C . ALA A 1 83 ? 16.948 -0.688 -6.550 1.00 95.00 83 ALA A C 1
ATO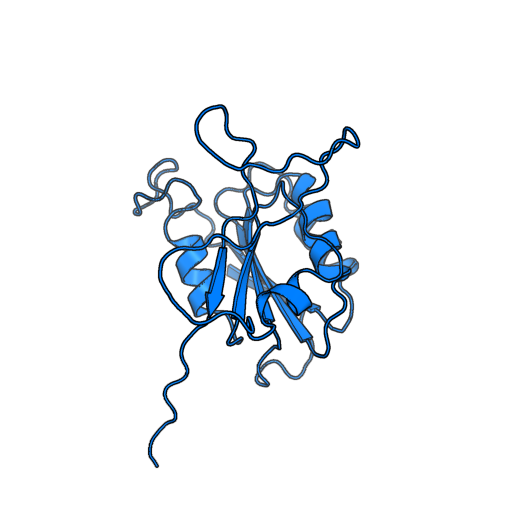M 652 O O . ALA A 1 83 ? 16.705 -0.197 -7.654 1.00 95.00 83 ALA A O 1
ATOM 653 N N . ARG A 1 84 ? 18.153 -1.178 -6.246 1.00 95.62 84 ARG A N 1
ATOM 654 C CA . ARG A 1 84 ? 19.335 -1.113 -7.122 1.00 95.62 84 ARG A CA 1
ATOM 655 C C . ARG A 1 84 ? 19.147 -1.825 -8.453 1.00 95.62 84 ARG A C 1
ATOM 657 O O . ARG A 1 84 ? 19.610 -1.330 -9.472 1.00 95.62 84 ARG A O 1
ATOM 664 N N . ALA A 1 85 ? 18.405 -2.931 -8.462 1.00 91.88 85 ALA A N 1
ATOM 665 C CA . ALA A 1 85 ? 18.065 -3.653 -9.690 1.00 91.88 85 ALA A CA 1
ATOM 666 C C . ALA A 1 85 ? 17.269 -2.801 -10.704 1.00 91.88 85 ALA A C 1
ATOM 668 O O . ALA A 1 85 ? 17.246 -3.120 -11.886 1.00 91.88 85 ALA A O 1
ATOM 669 N N . ASN A 1 86 ? 16.651 -1.708 -10.250 1.00 92.19 86 ASN A N 1
ATOM 670 C CA . ASN A 1 86 ? 15.859 -0.781 -11.056 1.00 92.19 86 ASN A CA 1
ATOM 671 C C . ASN A 1 86 ? 16.496 0.626 -11.127 1.00 92.19 86 ASN A C 1
ATOM 673 O O . ASN A 1 86 ? 15.802 1.587 -11.448 1.00 92.19 86 ASN A O 1
ATOM 677 N N . GLY A 1 87 ? 17.783 0.772 -10.787 1.00 91.94 87 GLY A N 1
ATOM 678 C CA . GLY A 1 87 ? 18.494 2.060 -10.802 1.00 91.94 87 GLY A CA 1
ATOM 679 C C . GLY A 1 87 ? 18.451 2.855 -9.490 1.00 91.94 87 GLY A C 1
ATOM 680 O O . GLY A 1 87 ? 18.960 3.970 -9.438 1.00 91.94 87 GLY A O 1
ATOM 681 N N . GLY A 1 88 ? 17.872 2.296 -8.425 1.00 94.50 88 GLY A N 1
ATOM 682 C CA . GLY A 1 88 ? 17.878 2.888 -7.088 1.00 94.50 88 GLY A CA 1
ATOM 683 C C . GLY A 1 88 ? 19.163 2.623 -6.289 1.00 94.50 88 GLY A C 1
ATOM 684 O O . GLY A 1 88 ? 20.123 2.016 -6.762 1.00 94.50 88 GLY A O 1
ATOM 685 N N . LEU A 1 89 ? 19.178 3.052 -5.025 1.00 96.06 89 LEU A N 1
ATOM 686 C CA . LEU A 1 89 ? 20.368 2.971 -4.166 1.00 96.06 89 LEU A CA 1
ATOM 687 C C . LEU A 1 89 ? 20.490 1.636 -3.404 1.00 96.06 89 LEU A C 1
ATOM 689 O O . LEU A 1 89 ? 21.598 1.131 -3.182 1.00 96.06 89 LEU A O 1
ATOM 693 N N . TYR A 1 90 ? 19.363 1.052 -2.992 1.00 95.94 90 TYR A N 1
ATOM 694 C CA . TYR A 1 90 ? 19.318 -0.006 -1.979 1.00 95.94 90 TYR A CA 1
ATOM 695 C C . TYR A 1 90 ? 19.354 -1.409 -2.590 1.00 95.94 90 TYR A C 1
ATOM 697 O O . TYR A 1 90 ? 18.686 -1.689 -3.579 1.00 95.94 90 TYR A O 1
ATOM 705 N N . SER A 1 91 ? 20.105 -2.329 -1.982 1.00 92.75 91 SER A N 1
ATOM 706 C CA . SER A 1 91 ? 20.353 -3.676 -2.528 1.00 92.75 91 SER A CA 1
ATOM 707 C C . SER A 1 91 ? 19.145 -4.621 -2.504 1.00 92.75 91 SER A C 1
ATOM 709 O O . SER A 1 91 ? 19.162 -5.637 -3.195 1.00 92.75 91 SER A O 1
ATOM 711 N N . CYS A 1 92 ? 18.099 -4.316 -1.731 1.00 88.06 92 CYS A N 1
ATOM 712 C CA . CYS A 1 92 ? 16.909 -5.158 -1.658 1.00 88.06 92 CYS A CA 1
ATOM 713 C C . CYS A 1 92 ? 16.178 -5.190 -3.010 1.00 88.06 92 CYS A C 1
ATOM 715 O O . CYS A 1 92 ? 15.679 -4.169 -3.482 1.00 88.06 92 CYS A O 1
ATOM 717 N N . ALA A 1 93 ? 16.069 -6.377 -3.611 1.00 79.50 93 ALA A N 1
ATOM 718 C CA . ALA A 1 93 ? 15.384 -6.574 -4.890 1.00 79.50 93 ALA A CA 1
ATOM 719 C C . ALA A 1 93 ? 13.850 -6.428 -4.800 1.00 79.50 93 ALA A C 1
ATOM 721 O O . ALA A 1 93 ? 13.183 -6.326 -5.823 1.00 79.50 93 ALA A O 1
ATOM 722 N N . PHE A 1 94 ? 13.285 -6.404 -3.589 1.00 79.06 94 PHE A N 1
ATOM 723 C CA . PHE A 1 94 ? 11.840 -6.303 -3.340 1.00 79.06 94 PHE A CA 1
ATOM 724 C C . PHE A 1 94 ? 11.438 -4.858 -3.027 1.00 79.06 94 PHE A C 1
ATOM 726 O O . PHE A 1 94 ? 10.860 -4.575 -1.978 1.00 79.06 94 PHE A O 1
ATOM 733 N N . GLY A 1 95 ? 11.815 -3.943 -3.921 1.00 84.38 95 GLY A N 1
ATOM 734 C CA . GLY A 1 95 ? 11.504 -2.519 -3.809 1.00 84.38 95 GLY A CA 1
ATOM 735 C C . GLY A 1 95 ? 12.443 -1.708 -2.916 1.00 84.38 95 GLY A C 1
ATOM 736 O O . GLY A 1 95 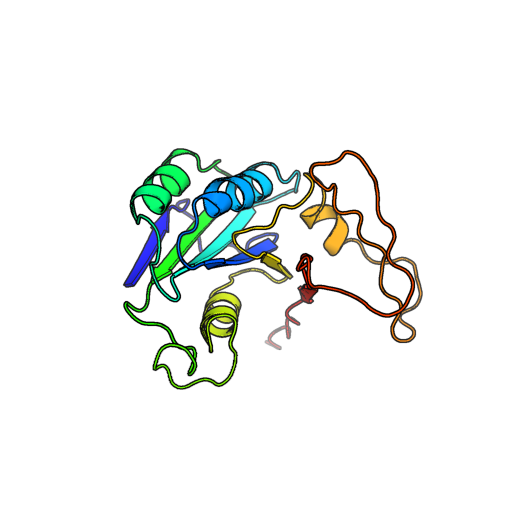? 12.040 -0.680 -2.385 1.00 84.38 95 GLY A O 1
ATOM 737 N N . GLY A 1 96 ? 13.690 -2.150 -2.718 1.00 92.94 96 GLY A N 1
ATOM 738 C CA . GLY A 1 96 ? 14.725 -1.343 -2.069 1.00 92.94 96 GLY A CA 1
ATOM 739 C C . GLY A 1 96 ? 14.398 -0.991 -0.616 1.00 92.94 96 GLY A C 1
ATOM 740 O O . GLY A 1 96 ? 14.218 -1.878 0.219 1.00 92.94 96 GLY A O 1
ATOM 741 N N . SER A 1 97 ? 14.356 0.306 -0.311 1.00 95.31 97 SER A N 1
ATOM 742 C CA . SER A 1 97 ? 13.988 0.850 1.001 1.00 95.31 97 SER A CA 1
ATOM 743 C C . SER A 1 97 ? 12.489 1.109 1.162 1.00 95.31 97 SER A C 1
ATOM 745 O O . SER A 1 97 ? 12.055 1.447 2.263 1.00 95.31 97 SER A O 1
ATOM 747 N N . LEU A 1 98 ? 11.683 0.932 0.110 1.00 95.38 98 LEU A N 1
ATOM 748 C CA . LEU A 1 98 ? 10.267 1.305 0.098 1.00 95.38 98 LEU A CA 1
ATOM 749 C C . LEU A 1 98 ? 9.471 0.612 1.206 1.00 95.38 98 LEU A C 1
ATOM 751 O O . LEU A 1 98 ? 8.714 1.268 1.916 1.00 95.38 98 LEU A O 1
ATOM 755 N N . ARG A 1 99 ? 9.686 -0.694 1.413 1.00 93.81 99 ARG A N 1
ATOM 756 C CA . ARG A 1 99 ? 9.043 -1.433 2.511 1.00 93.81 99 ARG A CA 1
ATOM 757 C C . ARG A 1 99 ? 9.365 -0.800 3.866 1.00 93.81 99 ARG A C 1
ATOM 759 O O . ARG A 1 99 ? 8.456 -0.596 4.656 1.00 93.81 99 ARG A O 1
ATOM 766 N N . SER A 1 100 ? 10.629 -0.457 4.112 1.00 95.00 100 SER A N 1
ATOM 767 C CA . SER A 1 100 ? 11.054 0.177 5.364 1.00 95.00 100 SER A CA 1
ATOM 768 C C . SER A 1 100 ? 10.430 1.558 5.546 1.00 95.00 100 SER A C 1
ATOM 770 O O . SER 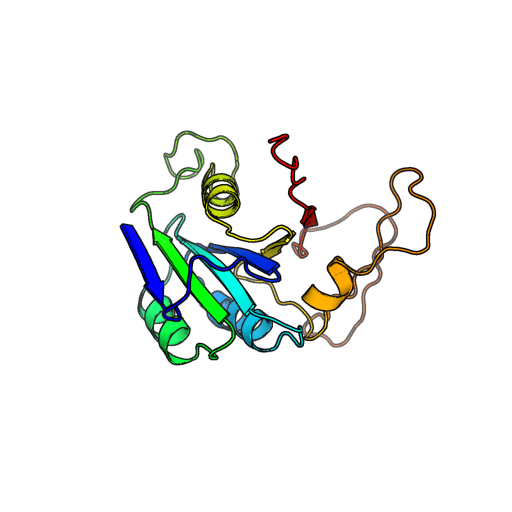A 1 100 ? 9.959 1.868 6.634 1.00 95.00 100 SER A O 1
ATOM 772 N N . ALA A 1 101 ? 10.384 2.369 4.486 1.00 95.94 101 ALA A N 1
ATOM 773 C CA . ALA A 1 101 ? 9.756 3.686 4.528 1.00 95.94 101 ALA A CA 1
ATOM 774 C C . ALA A 1 101 ? 8.267 3.586 4.893 1.00 95.94 101 ALA A C 1
ATOM 776 O O . ALA A 1 101 ? 7.809 4.281 5.794 1.00 95.94 101 ALA A O 1
ATOM 777 N N . LEU A 1 102 ? 7.527 2.671 4.259 1.00 97.00 102 LEU A N 1
ATOM 778 C CA . LEU A 1 102 ? 6.118 2.427 4.579 1.00 97.00 102 LEU A CA 1
ATOM 779 C C . LEU A 1 102 ? 5.932 1.925 6.012 1.00 97.00 102 LEU A C 1
ATOM 781 O O . LEU A 1 102 ? 5.031 2.388 6.700 1.00 97.00 102 LEU A O 1
ATOM 785 N N . THR A 1 103 ? 6.798 1.028 6.491 1.00 95.69 103 THR A N 1
ATOM 786 C CA . THR A 1 103 ? 6.757 0.567 7.886 1.00 95.69 103 THR A CA 1
ATOM 787 C C . THR A 1 103 ? 6.936 1.721 8.871 1.00 95.69 103 THR A C 1
ATOM 789 O O . THR A 1 103 ? 6.253 1.750 9.888 1.00 95.69 103 THR A O 1
ATOM 792 N N . LEU A 1 104 ? 7.815 2.683 8.576 1.00 95.56 104 LEU A N 1
ATOM 793 C CA . LEU A 1 104 ? 8.019 3.864 9.422 1.00 95.56 104 LEU A CA 1
ATOM 794 C C . LEU A 1 104 ? 6.848 4.858 9.366 1.00 95.56 104 LEU A C 1
ATOM 796 O O . LEU A 1 104 ? 6.656 5.615 10.310 1.00 95.56 104 LEU A O 1
ATOM 800 N N . LEU A 1 105 ? 6.060 4.847 8.288 1.00 95.69 105 LEU A N 1
ATOM 801 C CA . LEU A 1 105 ? 4.835 5.644 8.157 1.00 95.69 105 LEU A CA 1
ATOM 802 C C . LEU A 1 105 ? 3.612 4.991 8.824 1.00 95.69 105 LEU A C 1
ATOM 804 O O . LEU A 1 105 ? 2.560 5.626 8.926 1.00 95.69 105 LEU A O 1
ATOM 808 N N . ALA A 1 106 ? 3.717 3.734 9.261 1.00 96.25 106 ALA A N 1
ATOM 809 C CA . ALA A 1 106 ? 2.607 3.023 9.876 1.00 96.25 106 ALA A CA 1
ATOM 810 C C . ALA A 1 106 ? 2.290 3.570 11.276 1.00 96.25 106 ALA A C 1
ATOM 812 O O . ALA A 1 106 ? 3.096 3.461 12.198 1.00 96.25 106 ALA A O 1
ATOM 813 N N . ASN A 1 107 ? 1.066 4.067 11.471 1.00 95.69 107 ASN A N 1
ATOM 814 C CA . ASN A 1 107 ? 0.541 4.469 12.779 1.00 95.69 107 ASN A CA 1
ATOM 815 C C . ASN A 1 107 ? -0.131 3.276 13.490 1.00 95.69 107 ASN A C 1
ATOM 817 O O . ASN A 1 107 ? -1.276 3.345 13.941 1.00 95.69 107 ASN A O 1
ATOM 821 N N . ALA A 1 108 ? 0.556 2.133 13.534 1.00 93.38 108 ALA A N 1
ATOM 822 C CA . ALA A 1 108 ? 0.063 0.905 14.149 1.00 93.38 108 ALA A CA 1
ATOM 823 C C . ALA A 1 108 ? 1.196 0.146 14.845 1.00 93.38 108 ALA A C 1
ATOM 825 O O . ALA A 1 108 ? 2.315 0.066 14.346 1.00 93.38 108 ALA A O 1
ATOM 826 N N . ARG A 1 109 ? 0.886 -0.502 15.973 1.00 89.88 109 ARG A N 1
ATOM 827 C CA . ARG A 1 109 ? 1.848 -1.367 16.691 1.00 89.88 109 ARG A CA 1
ATOM 828 C C . ARG A 1 109 ? 2.209 -2.632 15.916 1.00 89.88 109 ARG A C 1
ATOM 830 O O . ARG A 1 109 ? 3.233 -3.255 16.178 1.00 89.88 109 ARG A O 1
ATOM 837 N N . HIS A 1 110 ? 1.335 -3.036 15.010 1.00 91.94 110 HIS A N 1
ATOM 838 C CA . HIS A 1 110 ? 1.368 -4.322 14.347 1.00 91.94 110 HIS A CA 1
ATOM 839 C C . HIS A 1 110 ? 1.327 -4.108 12.841 1.00 91.94 110 HIS A C 1
ATOM 841 O O . HIS A 1 110 ? 0.359 -3.548 12.329 1.00 91.94 110 HIS A O 1
ATOM 847 N N . VAL A 1 111 ? 2.374 -4.551 12.146 1.00 95.19 111 VAL A N 1
ATOM 848 C CA . VAL A 1 111 ? 2.540 -4.360 10.703 1.00 95.19 111 VAL A CA 1
ATOM 849 C C . VAL A 1 111 ? 2.637 -5.723 10.024 1.00 95.19 111 VAL A C 1
ATOM 851 O O . VAL A 1 111 ? 3.494 -6.544 10.362 1.00 95.19 111 VAL A O 1
ATOM 854 N N . ALA A 1 112 ? 1.754 -5.969 9.062 1.00 95.06 112 ALA A N 1
ATOM 855 C CA . ALA A 1 112 ? 1.782 -7.142 8.198 1.00 95.06 112 ALA A CA 1
ATOM 856 C C . ALA A 1 112 ? 2.301 -6.763 6.806 1.00 95.06 112 ALA A C 1
ATOM 858 O O . ALA A 1 112 ? 1.914 -5.737 6.247 1.00 95.06 112 ALA A O 1
ATOM 859 N N . TYR A 1 113 ? 3.157 -7.604 6.230 1.00 94.75 113 TYR A N 1
ATOM 860 C CA . TYR A 1 113 ? 3.646 -7.429 4.862 1.00 94.75 113 TYR A CA 1
ATOM 861 C C . TYR A 1 113 ? 2.873 -8.327 3.903 1.00 94.75 113 TYR A C 1
ATOM 863 O O . TYR A 1 113 ? 2.777 -9.534 4.133 1.00 94.75 113 TYR A O 1
ATOM 871 N N . LEU A 1 114 ? 2.365 -7.755 2.814 1.00 95.25 114 LEU A N 1
ATOM 872 C CA . LEU A 1 114 ? 1.619 -8.478 1.791 1.00 95.25 114 LEU A CA 1
ATOM 873 C C . LEU A 1 114 ? 2.147 -8.101 0.404 1.00 95.25 114 LEU A C 1
ATOM 875 O O . LEU A 1 114 ? 2.220 -6.927 0.067 1.00 95.25 114 LEU A O 1
ATOM 879 N N . ASP A 1 115 ? 2.517 -9.098 -0.396 1.00 92.81 115 ASP A N 1
ATOM 880 C CA . ASP A 1 115 ? 2.919 -8.878 -1.787 1.00 92.81 115 ASP A CA 1
ATOM 881 C C . ASP A 1 115 ? 1.675 -8.634 -2.667 1.00 92.81 115 ASP A C 1
ATOM 883 O O . ASP A 1 115 ? 0.599 -9.183 -2.409 1.00 92.81 115 ASP A O 1
ATOM 887 N N . ASP A 1 116 ? 1.810 -7.821 -3.720 1.00 93.25 116 ASP A N 1
ATOM 888 C CA . ASP A 1 116 ? 0.700 -7.423 -4.605 1.00 93.25 116 ASP A CA 1
ATOM 889 C C . ASP A 1 116 ? 0.147 -8.555 -5.495 1.00 93.25 116 ASP A C 1
ATOM 891 O O . ASP A 1 116 ? -0.808 -8.349 -6.244 1.00 93.25 116 ASP A O 1
ATOM 895 N N . ASP A 1 117 ? 0.713 -9.759 -5.425 1.00 93.62 117 ASP A N 1
ATOM 896 C CA . ASP A 1 117 ? 0.227 -10.984 -6.067 1.00 93.62 117 ASP A CA 1
ATOM 897 C C . ASP A 1 117 ? -0.244 -12.060 -5.076 1.00 93.62 117 ASP A C 1
ATOM 899 O O . ASP A 1 117 ? -0.588 -13.171 -5.488 1.00 93.62 117 ASP A O 1
ATOM 903 N N . ASN A 1 118 ? -0.350 -11.723 -3.788 1.00 94.19 118 ASN A N 1
ATOM 904 C CA . ASN A 1 118 ? -0.802 -12.633 -2.741 1.00 94.19 118 ASN A CA 1
ATOM 905 C C . ASN A 1 118 ? -2.100 -12.151 -2.055 1.00 94.19 118 ASN A C 1
ATOM 907 O O . ASN A 1 118 ? -2.562 -11.032 -2.261 1.00 94.19 118 ASN A O 1
ATOM 911 N N . TRP A 1 119 ? -2.739 -13.004 -1.246 1.00 94.94 119 TRP A N 1
ATOM 912 C CA . TRP A 1 119 ? -3.959 -12.660 -0.500 1.00 94.94 119 TRP A CA 1
ATOM 913 C C . TRP A 1 119 ? -4.045 -13.389 0.840 1.00 94.94 119 TRP A C 1
ATOM 915 O O . TRP A 1 119 ? -3.533 -14.497 1.007 1.00 94.94 119 TRP A O 1
ATOM 925 N N . ILE A 1 120 ? -4.757 -12.781 1.787 1.00 93.44 120 ILE A N 1
ATOM 926 C CA . ILE A 1 120 ? -4.940 -13.306 3.145 1.00 93.44 120 ILE A CA 1
ATOM 927 C C . ILE A 1 120 ? -6.403 -13.668 3.430 1.00 93.44 120 ILE A C 1
ATOM 929 O O . ILE A 1 120 ? -7.335 -13.125 2.835 1.00 93.44 120 ILE A O 1
ATOM 933 N N . GLY A 1 121 ? -6.609 -14.641 4.322 1.00 93.06 121 GLY A N 1
ATOM 934 C CA . GLY A 1 121 ? -7.943 -15.043 4.779 1.00 93.06 121 GLY A CA 1
ATOM 935 C C . GLY A 1 121 ? -8.574 -13.991 5.700 1.00 93.06 121 GLY A C 1
ATOM 936 O O . GLY A 1 121 ? -7.840 -13.213 6.300 1.00 93.06 121 GLY A O 1
ATOM 937 N N . PRO A 1 122 ? -9.908 -13.965 5.853 1.00 93.44 122 PRO A N 1
ATOM 938 C CA . PRO A 1 122 ? -10.634 -12.897 6.554 1.00 93.44 122 PRO A CA 1
ATOM 939 C C . PRO A 1 122 ? -10.292 -12.739 8.047 1.00 93.44 122 PRO A C 1
ATOM 941 O O . PRO A 1 122 ? -10.499 -11.667 8.593 1.00 93.44 122 PRO A O 1
ATOM 944 N N . ASP A 1 123 ? -9.753 -13.764 8.710 1.00 91.31 123 ASP A N 1
ATOM 945 C CA . ASP A 1 123 ? -9.363 -13.703 10.132 1.00 91.31 123 ASP A CA 1
ATOM 946 C C . ASP A 1 123 ? -7.846 -13.552 10.339 1.00 91.31 123 ASP A C 1
ATOM 948 O O . ASP A 1 123 ? -7.342 -13.682 11.455 1.00 91.31 123 ASP A O 1
ATOM 952 N N . HIS A 1 124 ? -7.086 -13.326 9.265 1.00 89.44 124 HIS A N 1
ATOM 953 C CA . HIS A 1 124 ? -5.626 -13.383 9.295 1.00 89.44 124 HIS A CA 1
ATOM 954 C C . HIS A 1 124 ? -5.019 -12.312 10.204 1.00 89.44 124 HIS A C 1
ATOM 956 O O . HIS A 1 124 ? -4.182 -12.630 11.051 1.00 89.44 124 HIS A O 1
ATOM 962 N N . LEU A 1 125 ? -5.471 -11.058 10.084 1.00 90.56 125 LEU A N 1
ATOM 963 C CA . LEU A 1 125 ? -4.979 -9.981 10.943 1.00 90.56 125 LEU A CA 1
ATOM 964 C C . LEU A 1 125 ? -5.361 -10.216 12.406 1.00 90.56 125 LEU A C 1
ATOM 966 O O . LEU A 1 125 ? -4.529 -10.016 13.280 1.00 90.56 125 LEU A O 1
ATOM 970 N N . ALA A 1 126 ? -6.570 -10.700 12.696 1.00 87.06 126 ALA A N 1
ATOM 971 C CA . ALA A 1 126 ? -6.962 -11.031 14.067 1.00 87.06 126 ALA A CA 1
ATOM 972 C C . ALA A 1 126 ? -6.120 -12.183 14.651 1.00 87.06 126 ALA A C 1
ATOM 974 O O . ALA A 1 126 ? -5.791 -12.174 15.839 1.00 87.06 126 ALA A O 1
ATOM 975 N N . GLY A 1 127 ? -5.747 -13.162 13.820 1.00 79.81 127 GLY A N 1
ATOM 976 C CA . GLY A 1 127 ? -4.930 -14.312 14.202 1.00 79.81 127 GLY A CA 1
ATOM 977 C C . GLY A 1 127 ? -3.465 -13.977 14.494 1.00 79.81 127 GLY A C 1
ATOM 978 O O . GLY A 1 127 ? -2.917 -14.524 15.449 1.00 79.81 127 GLY A O 1
ATOM 979 N N . CYS A 1 128 ? -2.847 -13.056 13.739 1.00 70.62 128 CYS A N 1
ATOM 980 C CA . CYS A 1 128 ? -1.422 -12.706 13.887 1.00 70.62 128 CYS A CA 1
ATOM 981 C C . CYS A 1 128 ? -1.042 -12.203 15.285 1.00 70.62 128 CYS A C 1
ATOM 983 O O . CYS A 1 128 ? 0.099 -12.370 15.712 1.00 70.62 128 CYS A O 1
ATOM 985 N N . TRP A 1 129 ? -1.981 -11.566 15.984 1.00 66.12 129 TRP A N 1
ATOM 986 C CA . TRP A 1 129 ? -1.690 -10.805 17.202 1.00 66.12 129 TRP A CA 1
ATOM 987 C C . TRP A 1 129 ? -2.326 -11.412 18.450 1.00 66.12 129 TRP A C 1
ATOM 989 O O . TRP A 1 129 ? -2.240 -10.835 19.535 1.00 66.12 129 TRP A O 1
ATOM 999 N N . ARG A 1 130 ? -2.949 -12.593 18.326 1.00 62.81 130 ARG A N 1
ATOM 1000 C CA . ARG A 1 130 ? -3.346 -13.361 19.505 1.00 62.81 130 ARG A CA 1
ATOM 1001 C C . ARG A 1 130 ? -2.080 -13.779 20.253 1.00 62.81 130 ARG A C 1
ATOM 1003 O O . ARG A 1 130 ? -1.177 -14.340 19.631 1.00 62.81 130 ARG A O 1
ATOM 1010 N N . PRO A 1 131 ? -2.000 -13.554 21.576 1.00 48.12 131 PRO A N 1
ATOM 1011 C CA . PRO A 1 131 ? -0.915 -14.100 22.372 1.00 48.12 131 PRO A CA 1
ATOM 1012 C C . PRO A 1 131 ? -0.871 -15.613 22.163 1.00 48.12 131 PRO A C 1
ATOM 1014 O O . PRO A 1 131 ? -1.815 -16.329 22.506 1.00 48.12 131 PRO A O 1
ATOM 1017 N N . SER A 1 132 ? 0.215 -16.108 21.576 1.00 49.44 132 SER A N 1
ATOM 1018 C CA . SER A 1 132 ? 0.491 -17.535 21.549 1.00 49.44 132 SER A CA 1
ATOM 1019 C C . SER A 1 132 ? 0.592 -18.008 23.000 1.00 49.44 132 SER A C 1
ATOM 1021 O O . SER A 1 132 ? 1.474 -17.561 23.728 1.00 49.44 132 SER A O 1
ATOM 1023 N N . ARG A 1 133 ? -0.286 -18.924 23.428 1.00 42.25 133 ARG A N 1
ATOM 1024 C CA . ARG A 1 133 ? -0.177 -19.606 24.735 1.00 42.25 133 ARG A CA 1
ATOM 1025 C C . ARG A 1 133 ? 1.090 -20.470 24.860 1.00 42.25 133 ARG A C 1
ATOM 1027 O O . ARG A 1 133 ? 1.354 -21.000 25.931 1.00 42.25 133 ARG A O 1
ATOM 1034 N N . ALA A 1 134 ? 1.858 -20.629 23.782 1.00 39.00 134 ALA A N 1
ATOM 1035 C CA . ALA A 1 134 ? 3.108 -21.369 23.795 1.00 39.00 134 ALA A CA 1
ATOM 1036 C C . ALA A 1 134 ? 4.245 -20.521 24.401 1.00 39.00 134 ALA A C 1
ATOM 1038 O O . ALA A 1 134 ? 4.365 -19.337 24.063 1.00 39.00 134 ALA A O 1
ATOM 1039 N N . PRO A 1 135 ? 5.092 -21.106 25.270 1.00 32.28 135 PRO A N 1
ATOM 1040 C CA . PRO A 1 135 ? 6.252 -20.416 25.812 1.00 32.28 135 PRO A CA 1
ATOM 1041 C C . PRO A 1 135 ? 7.145 -19.933 24.666 1.00 32.28 135 PRO A C 1
ATOM 1043 O O . PRO A 1 135 ? 7.382 -20.656 23.697 1.00 32.28 135 PRO A O 1
ATOM 1046 N N . ARG A 1 136 ? 7.634 -18.692 24.775 1.00 39.31 136 ARG A N 1
ATOM 1047 C CA . ARG A 1 136 ? 8.576 -18.095 23.820 1.00 39.31 136 ARG A CA 1
ATOM 1048 C C . ARG A 1 136 ? 9.928 -18.802 23.933 1.00 39.31 136 ARG A C 1
ATOM 1050 O O . ARG A 1 136 ? 10.844 -18.318 24.587 1.00 39.31 136 ARG A O 1
ATOM 1057 N N . GLY A 1 137 ? 10.036 -19.964 23.303 1.00 29.81 137 GLY A N 1
ATOM 1058 C CA . GLY A 1 137 ? 11.266 -20.716 23.109 1.00 29.81 137 GLY A CA 1
ATOM 1059 C C . GLY A 1 137 ? 11.494 -20.926 21.618 1.00 29.81 137 GLY A C 1
ATOM 1060 O O . GLY A 1 137 ? 10.680 -21.556 20.960 1.00 29.81 137 GLY A O 1
ATOM 1061 N N . ARG A 1 138 ? 12.584 -20.340 21.108 1.00 32.88 138 ARG A N 1
ATOM 1062 C CA . ARG A 1 138 ? 13.273 -20.608 19.829 1.00 32.88 138 ARG A CA 1
ATOM 1063 C C . ARG A 1 138 ? 12.424 -21.140 18.654 1.00 32.88 138 ARG A C 1
ATOM 1065 O O . ARG A 1 138 ? 12.125 -22.321 18.569 1.00 32.88 138 ARG A O 1
ATOM 1072 N N . GLY A 1 139 ? 12.212 -20.276 17.656 1.00 38.41 139 GLY A N 1
ATOM 1073 C CA . GLY A 1 139 ? 12.196 -20.680 16.241 1.00 38.41 139 GLY A CA 1
ATOM 1074 C C . GLY A 1 139 ? 11.086 -21.625 15.767 1.00 38.41 139 GLY A C 1
ATOM 1075 O O . GLY A 1 139 ? 11.278 -22.297 14.759 1.00 38.41 139 GLY A O 1
ATOM 1076 N N . ALA A 1 140 ? 9.938 -21.686 16.441 1.00 30.53 140 ALA A N 1
ATOM 1077 C CA . ALA A 1 140 ? 8.794 -22.453 15.958 1.00 30.53 140 ALA A CA 1
ATOM 1078 C C . ALA A 1 140 ? 7.951 -21.606 14.993 1.00 30.53 140 ALA A C 1
ATOM 1080 O O . ALA A 1 140 ? 7.254 -20.674 15.399 1.00 30.53 140 ALA A O 1
ATOM 1081 N N . GLY A 1 141 ? 8.028 -21.930 13.701 1.00 35.66 141 GLY A N 1
ATOM 1082 C CA . GLY A 1 141 ? 7.109 -21.418 12.693 1.00 35.66 141 GLY A CA 1
ATOM 1083 C C . GLY A 1 141 ? 5.682 -21.835 13.036 1.00 35.66 141 GLY A C 1
ATOM 1084 O O . GLY A 1 141 ? 5.345 -23.015 12.978 1.00 35.66 141 GLY A O 1
ATOM 1085 N N . ALA A 1 142 ? 4.840 -20.868 13.396 1.00 31.97 142 ALA A N 1
ATOM 1086 C CA . ALA A 1 142 ? 3.401 -21.083 13.408 1.00 31.97 142 ALA A CA 1
ATOM 1087 C C . ALA A 1 142 ? 2.978 -21.417 11.970 1.00 31.97 142 ALA A C 1
ATOM 1089 O O . ALA A 1 142 ? 3.318 -20.681 11.050 1.00 31.97 142 ALA A O 1
ATOM 1090 N N . GLY A 1 143 ? 2.323 -22.557 11.758 1.00 27.20 143 GLY A N 1
ATOM 1091 C CA . GLY A 1 143 ? 1.866 -22.979 10.436 1.00 27.20 143 GLY A CA 1
ATOM 1092 C C . GLY A 1 143 ? 0.805 -22.023 9.887 1.00 27.20 143 GLY A C 1
ATOM 1093 O O . GLY A 1 143 ? -0.164 -21.709 10.574 1.00 27.20 143 GLY A O 1
ATOM 1094 N N . TRP A 1 144 ? 0.980 -21.581 8.642 1.00 33.84 144 TRP A N 1
ATOM 1095 C CA . TRP A 1 144 ? 0.033 -20.722 7.928 1.00 33.84 144 TRP A CA 1
ATOM 1096 C C . TRP A 1 144 ? -0.626 -21.540 6.825 1.00 33.84 144 TRP A C 1
ATOM 1098 O O . TRP A 1 144 ? 0.068 -22.168 6.026 1.00 33.84 144 TRP A O 1
ATOM 1108 N N . SER A 1 145 ? -1.957 -21.522 6.741 1.00 26.42 145 SER A N 1
ATOM 1109 C CA . SER A 1 145 ? -2.648 -22.083 5.579 1.00 26.42 145 SER A CA 1
ATOM 1110 C C . SER A 1 145 ? -2.857 -20.987 4.534 1.00 26.42 145 SER A C 1
ATOM 1112 O O . SER A 1 145 ? -3.601 -20.034 4.773 1.00 26.42 145 SER A O 1
ATOM 1114 N N . ILE A 1 146 ? -2.233 -21.138 3.369 1.00 29.14 146 ILE A N 1
ATOM 1115 C CA . ILE A 1 146 ? -2.551 -20.375 2.158 1.00 29.14 146 ILE A CA 1
ATOM 1116 C C . ILE A 1 146 ? -3.434 -21.273 1.288 1.00 29.14 146 ILE A C 1
ATOM 1118 O O . ILE A 1 146 ? -3.103 -22.436 1.055 1.00 29.14 146 ILE A O 1
ATOM 1122 N N . ARG A 1 147 ? -4.572 -20.759 0.806 1.00 24.59 147 ARG A N 1
ATOM 1123 C CA . ARG A 1 147 ? -5.432 -21.491 -0.135 1.00 24.59 147 ARG A CA 1
ATOM 1124 C C . ARG A 1 147 ? -4.980 -21.182 -1.566 1.00 24.59 147 ARG A C 1
ATOM 1126 O O . ARG A 1 147 ? -5.195 -20.072 -2.053 1.00 24.59 147 ARG A O 1
ATOM 1133 N N . ALA A 1 148 ? -4.348 -22.163 -2.210 1.00 27.94 148 ALA A N 1
ATOM 1134 C CA . ALA A 1 148 ? -3.957 -22.107 -3.618 1.00 27.94 148 ALA A CA 1
ATOM 1135 C C . ALA A 1 148 ? -5.188 -22.182 -4.555 1.00 27.94 148 ALA A C 1
ATOM 1137 O O . ALA A 1 148 ? -6.238 -22.684 -4.141 1.00 27.94 148 ALA A O 1
ATOM 1138 N N . PRO A 1 149 ? -5.079 -21.742 -5.826 1.00 29.58 149 PRO A N 1
ATOM 1139 C CA . PRO A 1 149 ? -6.182 -21.779 -6.797 1.00 29.58 149 PRO A CA 1
ATOM 1140 C C . PRO A 1 149 ? -6.694 -23.192 -7.127 1.00 29.58 149 PRO A C 1
ATOM 1142 O O . PRO A 1 149 ? -7.798 -23.332 -7.635 1.00 29.58 149 PRO A O 1
ATOM 1145 N N . SER A 1 150 ? -5.918 -24.239 -6.831 1.00 31.19 150 SER A N 1
ATOM 1146 C CA . SER A 1 150 ? -6.204 -25.636 -7.191 1.00 31.19 150 SER A CA 1
ATOM 1147 C C . SER A 1 150 ? -6.903 -26.462 -6.099 1.00 31.19 150 SER A C 1
ATOM 1149 O O . SER A 1 150 ? -6.978 -27.682 -6.207 1.00 31.19 150 SER A O 1
ATOM 1151 N N . GLY A 1 151 ? -7.396 -25.843 -5.020 1.00 29.36 151 GLY A N 1
ATOM 1152 C CA . GLY A 1 151 ? -8.163 -26.548 -3.981 1.00 29.36 151 GLY A CA 1
ATOM 1153 C C . GLY A 1 151 ? -7.367 -27.525 -3.099 1.00 29.36 151 GLY A C 1
ATOM 1154 O O . GLY A 1 151 ? -7.947 -28.115 -2.192 1.00 29.36 151 GLY A O 1
ATOM 1155 N N . ARG A 1 152 ? -6.047 -27.674 -3.289 1.00 23.14 152 ARG A N 1
ATOM 1156 C CA . ARG A 1 152 ? -5.182 -28.450 -2.382 1.00 23.14 152 ARG A CA 1
ATOM 1157 C C . ARG A 1 152 ? -4.538 -27.556 -1.327 1.00 23.14 152 ARG A C 1
ATOM 1159 O O . ARG A 1 152 ? -3.883 -26.565 -1.646 1.00 23.14 152 ARG A O 1
ATOM 1166 N N . SER A 1 153 ? -4.708 -27.935 -0.064 1.00 27.03 153 SER A N 1
ATOM 1167 C CA . SER A 1 153 ? -3.930 -27.424 1.062 1.00 27.03 153 SER A CA 1
ATOM 1168 C C . SER A 1 153 ? -2.527 -28.028 1.021 1.00 27.03 153 SER A C 1
ATOM 1170 O O . SER A 1 153 ? -2.390 -29.249 1.076 1.00 27.03 153 SER A O 1
ATOM 1172 N N . VAL A 1 154 ? -1.492 -27.193 0.945 1.00 31.17 154 VAL A N 1
ATOM 1173 C CA . VAL A 1 154 ? -0.100 -27.631 1.103 1.00 31.17 154 VAL A CA 1
ATOM 1174 C C . VAL A 1 154 ? 0.400 -27.132 2.453 1.00 31.17 154 VAL A C 1
ATOM 1176 O O . VAL A 1 154 ? 0.549 -25.931 2.662 1.00 31.17 154 VAL A O 1
ATOM 1179 N N . SER A 1 155 ? 0.635 -28.060 3.379 1.00 25.55 155 SER A N 1
ATOM 1180 C CA . SER A 1 155 ? 1.402 -27.822 4.600 1.00 25.55 155 SER A CA 1
ATOM 1181 C C . SER A 1 155 ? 2.884 -28.002 4.279 1.00 25.55 155 SER A C 1
ATOM 1183 O O . SER A 1 155 ? 3.311 -29.112 3.970 1.00 25.55 155 SER A O 1
ATOM 1185 N N . THR A 1 156 ? 3.686 -26.942 4.334 1.00 30.73 156 THR A N 1
ATOM 1186 C CA . THR A 1 156 ? 5.138 -27.070 4.150 1.00 30.73 156 THR A CA 1
ATOM 1187 C C . THR A 1 156 ? 5.833 -27.237 5.496 1.00 30.73 156 THR A C 1
ATOM 1189 O O . THR A 1 156 ? 6.136 -26.255 6.173 1.00 30.73 156 THR A O 1
ATOM 1192 N N . SER A 1 157 ? 6.122 -28.484 5.863 1.00 28.03 157 SER A N 1
ATOM 1193 C CA . SER A 1 157 ? 7.243 -28.832 6.737 1.00 28.03 157 SER A CA 1
ATOM 1194 C C . SER A 1 157 ? 8.409 -29.307 5.861 1.00 28.03 157 SER A C 1
ATOM 1196 O O . SER A 1 157 ? 8.299 -30.351 5.231 1.00 28.03 157 SER A O 1
ATOM 1198 N N . GLY A 1 158 ? 9.518 -28.561 5.838 1.00 25.78 158 GLY A N 1
ATOM 1199 C CA . GLY A 1 158 ? 10.828 -29.068 5.396 1.00 25.78 158 GLY A CA 1
ATOM 1200 C C . GLY A 1 158 ? 11.191 -28.947 3.903 1.00 25.78 158 GLY A C 1
ATOM 1201 O O . GLY A 1 158 ? 10.575 -29.550 3.040 1.00 25.78 158 GLY A O 1
ATOM 1202 N N . SER A 1 159 ? 12.271 -28.192 3.660 1.00 31.53 159 SER A N 1
ATOM 1203 C CA . SER A 1 159 ? 13.254 -28.214 2.552 1.00 31.53 159 SER A CA 1
ATOM 1204 C C . SER A 1 159 ? 12.860 -28.489 1.080 1.00 31.53 159 SER A C 1
ATOM 1206 O O . SER A 1 159 ? 12.501 -29.597 0.709 1.00 31.53 159 SER A O 1
ATOM 1208 N N . ARG A 1 160 ? 13.241 -27.501 0.242 1.00 29.17 160 ARG A N 1
ATOM 1209 C CA . ARG A 1 160 ? 13.531 -27.498 -1.216 1.00 29.17 160 ARG A CA 1
ATOM 1210 C C . ARG A 1 160 ? 12.358 -27.693 -2.189 1.00 29.17 160 ARG A C 1
ATOM 1212 O O . ARG A 1 160 ? 11.994 -28.819 -2.492 1.00 29.17 160 ARG A O 1
ATOM 1219 N N . SER A 1 161 ? 11.915 -26.588 -2.809 1.00 26.00 161 SER A N 1
ATOM 1220 C CA . SER A 1 161 ? 11.931 -26.297 -4.271 1.00 26.00 161 SER A CA 1
ATOM 1221 C C . SER A 1 161 ? 10.879 -25.233 -4.684 1.00 26.00 161 SER A C 1
ATOM 1223 O O . SER A 1 161 ? 9.760 -25.252 -4.195 1.00 26.00 161 SER A O 1
ATOM 1225 N N . ALA A 1 162 ? 11.300 -24.314 -5.575 1.00 25.16 162 ALA A N 1
ATOM 1226 C CA . ALA A 1 162 ? 10.571 -23.286 -6.360 1.00 25.16 162 ALA A CA 1
ATOM 1227 C C . ALA A 1 162 ? 9.687 -22.222 -5.639 1.00 25.16 162 ALA A C 1
ATOM 1229 O O . ALA A 1 162 ? 8.871 -22.551 -4.780 1.00 25.16 162 ALA A O 1
ATOM 1230 N N . PRO A 1 163 ? 9.791 -20.913 -5.982 1.00 33.16 163 PRO A N 1
ATOM 1231 C CA . PRO A 1 163 ? 9.187 -19.857 -5.182 1.00 33.16 163 PRO A CA 1
ATOM 1232 C C . PRO A 1 163 ? 7.764 -19.547 -5.656 1.00 33.16 163 PRO A C 1
ATOM 1234 O O . PRO A 1 163 ? 7.554 -18.689 -6.508 1.00 33.16 163 PRO A O 1
ATOM 1237 N N . THR A 1 164 ? 6.772 -20.170 -5.031 1.00 27.27 164 THR A N 1
ATOM 1238 C CA . THR A 1 164 ? 5.471 -19.503 -4.860 1.00 27.27 164 THR A CA 1
ATOM 1239 C C . THR A 1 164 ? 5.605 -18.687 -3.577 1.00 27.27 164 THR A C 1
ATOM 1241 O O . THR A 1 164 ? 5.661 -19.254 -2.486 1.00 27.27 164 THR A O 1
ATOM 1244 N N . ARG A 1 165 ? 5.833 -17.372 -3.697 1.00 35.53 165 ARG A N 1
ATOM 1245 C CA . ARG A 1 165 ? 6.208 -16.517 -2.558 1.00 35.53 165 ARG A CA 1
ATOM 1246 C C . ARG A 1 165 ? 5.006 -16.304 -1.638 1.00 35.53 165 ARG A C 1
ATOM 1248 O O . ARG A 1 165 ? 4.023 -15.675 -2.002 1.00 35.53 165 ARG A O 1
ATOM 1255 N N . ALA A 1 166 ? 5.100 -16.893 -0.453 1.00 36.69 166 ALA A N 1
ATOM 1256 C CA . ALA A 1 166 ? 4.139 -16.768 0.631 1.00 36.69 166 ALA A CA 1
ATOM 1257 C C . ALA A 1 166 ? 4.222 -15.396 1.329 1.00 36.69 166 ALA A C 1
ATOM 1259 O O . ALA A 1 166 ? 5.283 -14.772 1.370 1.00 36.69 166 ALA A O 1
ATOM 1260 N N . CYS A 1 167 ? 3.112 -14.987 1.960 1.00 35.22 167 CYS A N 1
ATOM 1261 C CA . CYS A 1 167 ? 3.051 -13.909 2.956 1.00 35.22 167 CYS A CA 1
ATOM 1262 C C . CYS A 1 167 ? 4.132 -14.154 4.015 1.00 35.22 167 CYS A C 1
ATOM 1264 O O . CYS A 1 167 ? 4.080 -15.165 4.715 1.00 3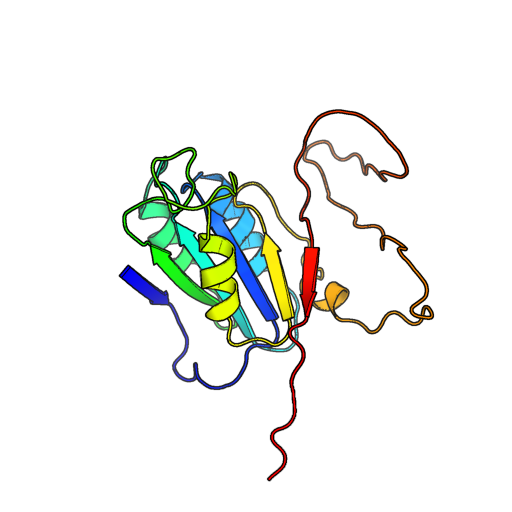5.22 167 CYS A O 1
ATOM 1266 N N . SER A 1 168 ? 5.143 -13.287 4.088 1.00 41.78 168 SER A N 1
ATOM 1267 C CA . SER A 1 168 ? 6.405 -13.679 4.717 1.00 41.78 168 SER A CA 1
ATOM 1268 C C . SER A 1 168 ? 6.521 -13.358 6.207 1.00 41.78 168 SER A C 1
ATOM 1270 O O . SER A 1 168 ? 7.243 -14.089 6.882 1.00 41.78 168 SER A O 1
ATOM 1272 N N . THR A 1 169 ? 5.862 -12.343 6.790 1.00 51.06 169 THR A N 1
ATOM 1273 C CA . THR A 1 169 ? 6.011 -12.060 8.242 1.00 51.06 169 THR A CA 1
ATOM 1274 C C . THR A 1 169 ? 4.967 -11.070 8.795 1.00 51.06 169 THR A C 1
ATOM 1276 O O . THR A 1 169 ? 4.665 -10.071 8.145 1.00 51.06 169 THR A O 1
ATOM 1279 N N . CYS A 1 170 ? 4.483 -11.301 10.025 1.00 44.25 170 CYS A N 1
ATOM 1280 C CA . CYS A 1 170 ? 3.815 -10.307 10.884 1.00 44.25 170 CYS A CA 1
ATOM 1281 C C . CYS A 1 170 ? 4.865 -9.736 11.868 1.00 44.25 170 CYS A C 1
ATOM 1283 O O . CYS A 1 170 ? 5.504 -10.506 12.585 1.00 44.25 170 CYS A O 1
ATOM 1285 N N . ALA A 1 171 ? 5.091 -8.417 11.883 1.00 45.22 171 ALA A N 1
ATOM 1286 C CA . ALA A 1 171 ? 6.071 -7.745 12.746 1.00 45.22 171 ALA A CA 1
ATOM 1287 C C . ALA A 1 171 ? 5.388 -6.837 13.787 1.00 45.22 171 ALA A C 1
ATOM 1289 O O . ALA A 1 171 ? 4.430 -6.131 13.475 1.00 45.22 171 ALA A O 1
ATOM 1290 N N . SER A 1 172 ? 5.895 -6.836 15.023 1.00 37.75 172 SER A N 1
ATOM 1291 C CA . SER A 1 172 ? 5.425 -5.953 16.101 1.00 37.75 172 SER A CA 1
ATOM 1292 C C . SER A 1 172 ? 6.455 -4.861 16.377 1.00 37.75 172 SER A C 1
ATOM 1294 O O . SER A 1 172 ? 7.630 -5.164 16.583 1.00 37.75 172 SER A O 1
ATOM 1296 N N . VAL A 1 173 ? 6.012 -3.607 16.422 1.00 37.88 173 VAL A N 1
ATOM 1297 C CA . VAL A 1 173 ? 6.816 -2.457 16.846 1.00 37.88 173 VAL A CA 1
ATOM 1298 C C . VAL A 1 173 ? 6.732 -2.358 18.371 1.00 37.88 173 VAL A C 1
ATOM 1300 O O . VAL A 1 173 ? 5.641 -2.287 18.941 1.00 37.88 173 VAL A O 1
ATOM 1303 N N . ALA A 1 174 ? 7.878 -2.403 19.052 1.00 31.17 174 ALA A N 1
ATOM 1304 C CA . ALA A 1 174 ? 7.932 -2.238 20.501 1.00 31.17 174 ALA A CA 1
ATOM 1305 C C . ALA A 1 174 ? 7.590 -0.785 20.866 1.00 31.17 174 ALA A C 1
ATOM 1307 O O . ALA A 1 174 ? 8.235 0.139 20.382 1.00 31.17 174 ALA A O 1
ATOM 1308 N N . SER A 1 175 ? 6.592 -0.573 21.726 1.00 32.84 175 SER A N 1
ATOM 1309 C CA . SER A 1 175 ? 6.377 0.741 22.335 1.00 32.84 175 SER A CA 1
ATOM 1310 C C . SER A 1 175 ? 7.260 0.866 23.570 1.00 32.84 175 SER A C 1
ATOM 1312 O O . SER A 1 175 ? 7.031 0.158 24.553 1.00 32.84 175 SER A O 1
ATOM 1314 N N . SER A 1 176 ? 8.223 1.776 23.560 1.00 31.59 176 SER A N 1
ATOM 1315 C CA . SER A 1 176 ? 8.730 2.352 24.801 1.00 31.59 176 SER A CA 1
ATOM 1316 C C . SER A 1 176 ? 7.682 3.337 25.316 1.00 31.59 176 SER A C 1
ATOM 1318 O O . SER A 1 176 ? 7.285 4.268 24.618 1.00 31.59 176 SER A O 1
ATOM 1320 N N . THR A 1 177 ? 7.174 3.098 26.521 1.00 27.75 177 THR A N 1
ATOM 1321 C CA . THR A 1 177 ? 6.419 4.100 27.275 1.00 27.75 177 THR A CA 1
ATOM 1322 C C . THR A 1 177 ? 7.344 5.302 27.495 1.00 27.75 177 THR A C 1
ATOM 1324 O O . THR A 1 177 ? 8.469 5.085 27.951 1.00 27.75 177 THR A O 1
ATOM 1327 N N . PRO A 1 178 ? 6.936 6.544 27.186 1.00 32.22 178 PRO A N 1
ATOM 1328 C CA . PRO A 1 178 ? 7.682 7.701 27.649 1.00 32.22 178 PRO A CA 1
ATOM 1329 C C . PRO A 1 178 ? 7.552 7.732 29.170 1.00 32.22 178 PRO A C 1
ATOM 1331 O O . PRO A 1 178 ? 6.440 7.784 29.698 1.00 32.22 178 PRO A O 1
ATOM 1334 N N . THR A 1 179 ? 8.673 7.634 29.876 1.00 38.44 179 THR A N 1
ATOM 1335 C CA . THR A 1 179 ? 8.729 8.028 31.281 1.00 38.44 179 THR A CA 1
ATOM 1336 C C . THR A 1 179 ? 8.456 9.530 31.318 1.00 38.44 179 THR A C 1
ATOM 1338 O O . THR A 1 179 ? 9.115 10.278 30.594 1.00 38.44 179 THR A O 1
ATOM 1341 N N . ALA A 1 180 ? 7.423 9.922 32.065 1.00 47.19 180 ALA A N 1
ATOM 1342 C CA . ALA A 1 180 ? 7.066 11.317 32.308 1.00 47.19 180 ALA A CA 1
ATOM 1343 C C . ALA A 1 180 ? 8.186 12.069 33.040 1.00 47.19 180 ALA A C 1
ATOM 1345 O O . ALA A 1 180 ? 8.923 11.407 33.810 1.00 47.19 180 ALA A O 1
#